Protein AF-A0A2M7TLX8-F1 (afdb_monomer_lite)

Structure (mmCIF, N/CA/C/O backbone):
data_AF-A0A2M7TLX8-F1
#
_entry.id   AF-A0A2M7TLX8-F1
#
loop_
_atom_site.group_PDB
_atom_site.id
_atom_site.type_symbol
_atom_site.label_atom_id
_atom_site.label_alt_id
_atom_site.label_comp_id
_atom_site.label_asym_id
_atom_site.label_entity_id
_atom_site.label_seq_id
_atom_site.pdbx_PDB_ins_code
_atom_site.Cartn_x
_atom_site.Cartn_y
_atom_site.Cartn_z
_atom_site.occupancy
_atom_site.B_iso_or_equiv
_atom_site.auth_seq_id
_atom_site.auth_comp_id
_atom_site.auth_asym_id
_atom_site.auth_atom_id
_atom_site.pdbx_PDB_model_num
ATOM 1 N N . MET A 1 1 ? -6.578 14.975 -10.740 1.00 54.28 1 MET A N 1
ATOM 2 C CA . MET A 1 1 ? -7.089 13.671 -11.216 1.00 54.28 1 MET A CA 1
ATOM 3 C C . MET A 1 1 ? -6.315 12.575 -10.499 1.00 54.28 1 MET A C 1
ATOM 5 O O . MET A 1 1 ? -5.107 12.720 -10.357 1.00 54.28 1 MET A O 1
ATOM 9 N N . LEU A 1 2 ? -6.991 11.566 -9.949 1.00 73.12 2 LEU A N 1
ATOM 10 C CA . LEU A 1 2 ? -6.371 10.561 -9.080 1.00 73.12 2 LEU A CA 1
ATOM 11 C C . LEU A 1 2 ? -6.085 9.302 -9.910 1.00 73.12 2 LEU A C 1
ATOM 13 O O . LEU A 1 2 ? -7.025 8.649 -10.354 1.00 73.12 2 LEU A O 1
ATOM 17 N N . ASN A 1 3 ? -4.808 8.986 -10.144 1.00 76.31 3 ASN A N 1
ATOM 18 C CA . ASN A 1 3 ? -4.424 7.772 -10.870 1.00 76.31 3 ASN A CA 1
ATOM 19 C C . ASN A 1 3 ? -4.630 6.552 -9.965 1.00 76.31 3 ASN A C 1
ATOM 21 O O . ASN A 1 3 ? -4.128 6.521 -8.839 1.00 76.31 3 ASN A O 1
ATOM 25 N N . ARG A 1 4 ? -5.396 5.572 -10.451 1.00 80.19 4 ARG A N 1
ATOM 26 C CA . ARG A 1 4 ? -5.659 4.300 -9.772 1.00 80.19 4 ARG A CA 1
ATOM 27 C C . ARG A 1 4 ? -4.921 3.194 -10.516 1.00 80.19 4 ARG A C 1
ATOM 29 O O . ARG A 1 4 ? -5.048 3.097 -11.730 1.00 80.19 4 ARG A O 1
ATOM 36 N N . THR A 1 5 ? -4.189 2.371 -9.776 1.00 81.62 5 THR A N 1
ATOM 37 C CA . THR A 1 5 ? -3.439 1.231 -10.312 1.00 81.62 5 THR A CA 1
ATOM 38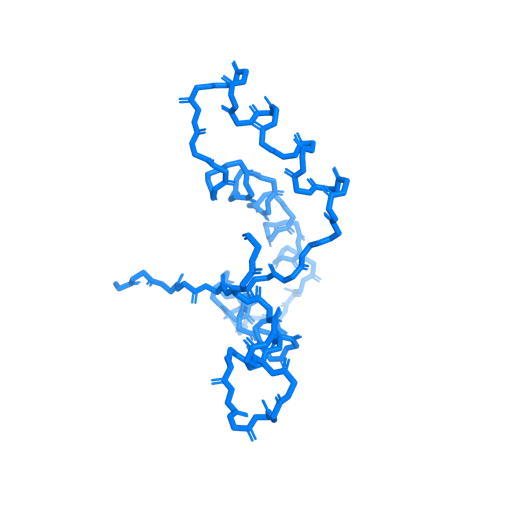 C C . THR A 1 5 ? -3.878 -0.017 -9.563 1.00 81.62 5 THR A C 1
ATOM 40 O O . THR A 1 5 ? -3.989 0.011 -8.335 1.00 81.62 5 THR A O 1
ATOM 43 N N . GLN A 1 6 ? -4.161 -1.089 -10.296 1.00 83.44 6 GLN A N 1
ATOM 44 C CA . GLN A 1 6 ? -4.443 -2.401 -9.724 1.00 83.44 6 GLN A CA 1
ATOM 45 C C . GLN A 1 6 ? -3.128 -3.166 -9.571 1.00 83.44 6 GLN A C 1
ATOM 47 O O . GLN A 1 6 ? -2.254 -3.083 -10.431 1.00 83.44 6 GLN A O 1
ATOM 52 N N . VAL A 1 7 ? -2.973 -3.870 -8.452 1.00 81.00 7 VAL A N 1
ATOM 53 C CA . VAL A 1 7 ? -1.779 -4.662 -8.148 1.00 81.00 7 VAL A CA 1
ATOM 54 C C . VAL A 1 7 ? -2.241 -6.018 -7.651 1.00 81.00 7 VAL A C 1
ATOM 56 O O . VAL A 1 7 ? -3.060 -6.094 -6.736 1.00 81.00 7 VAL A O 1
ATOM 59 N N . MET A 1 8 ? -1.710 -7.076 -8.254 1.00 86.00 8 MET A N 1
ATOM 60 C CA . MET A 1 8 ? -1.904 -8.428 -7.756 1.00 86.00 8 MET A CA 1
ATOM 61 C C . MET A 1 8 ? -0.994 -8.661 -6.558 1.00 86.00 8 MET A C 1
ATOM 63 O O . MET A 1 8 ? 0.207 -8.395 -6.612 1.00 86.00 8 MET A O 1
ATOM 67 N N . LEU A 1 9 ? -1.582 -9.149 -5.474 1.00 85.44 9 LEU A N 1
ATOM 68 C CA . LEU A 1 9 ? -0.878 -9.506 -4.255 1.00 85.44 9 LEU A CA 1
ATOM 69 C C . LEU A 1 9 ? -1.167 -10.964 -3.945 1.00 85.44 9 LEU A C 1
ATOM 71 O O . LEU A 1 9 ? -2.271 -11.445 -4.195 1.00 85.44 9 LEU A O 1
ATOM 75 N N . ASP A 1 10 ? -0.181 -11.623 -3.356 1.00 91.81 10 ASP A N 1
ATOM 76 C CA . ASP A 1 10 ? -0.397 -12.914 -2.727 1.00 91.81 10 ASP A CA 1
ATOM 77 C C . ASP A 1 10 ? -1.438 -12.795 -1.599 1.00 91.81 10 ASP A C 1
ATOM 79 O O . ASP A 1 10 ? -1.553 -11.759 -0.929 1.00 91.81 10 ASP A O 1
ATOM 83 N N . GLU A 1 11 ? -2.205 -13.857 -1.390 1.00 91.00 11 GLU A N 1
ATOM 84 C CA . GLU A 1 11 ? -3.344 -13.879 -0.476 1.00 91.00 11 GLU A CA 1
ATOM 85 C C . GLU A 1 11 ? -2.905 -13.641 0.973 1.00 91.00 11 GLU A C 1
ATOM 87 O O . GLU A 1 11 ? -3.523 -12.863 1.707 1.00 91.00 11 GLU A O 1
ATOM 92 N N . GLN A 1 12 ? -1.759 -14.203 1.364 1.00 92.62 12 GLN A N 1
ATOM 93 C CA . GLN A 1 12 ? -1.165 -13.958 2.676 1.00 92.62 12 GLN A CA 1
ATOM 94 C C . GLN A 1 12 ? -0.810 -12.473 2.871 1.00 92.62 12 GLN A C 1
ATOM 96 O O . GLN A 1 12 ? -1.079 -11.886 3.923 1.00 92.62 12 GLN A O 1
ATOM 101 N N . LEU A 1 13 ? -0.236 -11.839 1.848 1.00 88.94 13 LEU A N 1
ATOM 102 C CA . LEU A 1 13 ? 0.122 -10.418 1.858 1.00 88.94 13 LEU A CA 1
ATOM 103 C C . LEU A 1 13 ? -1.115 -9.518 1.934 1.00 88.94 13 LEU A C 1
ATOM 105 O O . LEU A 1 13 ? -1.122 -8.551 2.701 1.00 88.94 13 LEU A O 1
ATOM 109 N N . LYS A 1 14 ? -2.170 -9.858 1.190 1.00 90.81 14 LYS A N 1
ATOM 110 C CA . LYS A 1 14 ? -3.467 -9.173 1.246 1.00 90.81 14 LYS A CA 1
ATOM 111 C C . LYS A 1 14 ? -4.050 -9.216 2.661 1.00 90.81 14 LYS A C 1
ATOM 113 O O . LYS A 1 14 ? -4.404 -8.167 3.198 1.00 90.81 14 LYS A O 1
ATOM 118 N N . ASN A 1 15 ? -4.080 -10.392 3.286 1.00 93.19 15 ASN A N 1
ATOM 119 C CA . ASN A 1 15 ? -4.620 -10.569 4.637 1.00 93.19 15 ASN A CA 1
ATOM 120 C C . ASN A 1 15 ? -3.830 -9.767 5.679 1.00 93.19 15 ASN A C 1
ATOM 122 O O . ASN A 1 15 ? -4.414 -9.066 6.506 1.00 93.19 15 ASN A O 1
ATOM 126 N N . ASN A 1 16 ? -2.499 -9.783 5.592 1.00 93.31 16 ASN A N 1
ATOM 127 C CA . ASN A 1 16 ? -1.644 -8.998 6.482 1.00 93.31 16 ASN A CA 1
ATOM 128 C C . ASN A 1 16 ? -1.891 -7.488 6.343 1.00 93.31 16 ASN A C 1
ATOM 130 O O . ASN A 1 16 ? -2.010 -6.781 7.346 1.00 93.31 16 ASN A O 1
ATOM 134 N N . LEU A 1 17 ? -2.010 -6.980 5.112 1.00 91.88 17 LEU A N 1
ATOM 135 C CA . LEU A 1 17 ? -2.313 -5.567 4.863 1.00 91.88 17 LEU A CA 1
ATOM 136 C C . LEU A 1 17 ? -3.698 -5.174 5.382 1.00 91.88 17 LEU A C 1
ATOM 138 O O . LEU A 1 17 ? -3.861 -4.077 5.919 1.00 91.88 17 LEU A O 1
ATOM 142 N N . GLN A 1 18 ? -4.677 -6.067 5.260 1.00 92.88 18 GLN A N 1
ATOM 143 C CA . GLN A 1 18 ? -6.022 -5.847 5.775 1.00 92.88 18 GLN A CA 1
ATOM 144 C C . GLN A 1 18 ? -6.042 -5.782 7.306 1.00 92.88 18 GLN A C 1
ATOM 146 O O . GLN A 1 18 ? -6.677 -4.889 7.863 1.00 92.88 18 GLN A O 1
ATOM 151 N N . LEU A 1 19 ? -5.301 -6.652 7.998 1.00 94.12 19 LEU A N 1
ATOM 152 C CA . LEU A 1 19 ? -5.167 -6.589 9.457 1.00 94.12 19 LEU A CA 1
ATOM 153 C C . LEU A 1 19 ? -4.546 -5.263 9.910 1.00 94.12 19 LEU A C 1
ATOM 155 O O . LEU A 1 19 ? -5.062 -4.619 10.821 1.00 94.12 19 LEU A O 1
ATOM 159 N N . ILE A 1 20 ? -3.486 -4.810 9.237 1.00 92.56 20 ILE A N 1
ATOM 160 C CA . ILE A 1 20 ? -2.850 -3.517 9.530 1.00 92.56 20 ILE A CA 1
ATOM 161 C C . ILE A 1 20 ? -3.837 -2.362 9.312 1.00 92.56 20 ILE A C 1
ATOM 163 O O . ILE A 1 20 ? -3.891 -1.437 10.124 1.00 92.56 20 ILE A O 1
ATOM 167 N N . ALA A 1 21 ? -4.624 -2.419 8.237 1.00 93.69 21 ALA A N 1
ATOM 168 C CA . ALA A 1 21 ? -5.647 -1.425 7.929 1.00 93.69 21 ALA A CA 1
ATOM 169 C C . ALA A 1 21 ? -6.719 -1.354 9.031 1.00 93.69 21 ALA A C 1
ATOM 171 O O . ALA A 1 21 ? -7.039 -0.261 9.501 1.00 93.69 21 ALA A O 1
ATOM 172 N N . ILE A 1 22 ? -7.201 -2.511 9.501 1.00 94.69 22 ILE A N 1
ATOM 173 C CA . ILE A 1 22 ? -8.178 -2.621 10.595 1.00 94.69 22 ILE A CA 1
ATOM 174 C C . ILE A 1 22 ? -7.611 -2.038 11.891 1.00 94.69 22 ILE A C 1
ATOM 176 O O . ILE A 1 22 ? -8.251 -1.189 12.505 1.00 94.69 22 ILE A O 1
ATOM 180 N N . VAL A 1 23 ? -6.398 -2.440 12.286 1.00 95.88 23 VAL A N 1
ATOM 181 C CA . VAL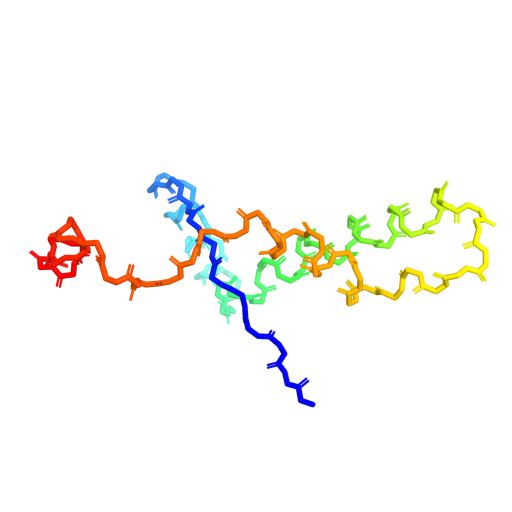 A 1 23 ? -5.756 -1.978 13.531 1.00 95.88 23 VAL A CA 1
ATOM 182 C C . VAL A 1 23 ? -5.555 -0.462 13.531 1.00 95.88 23 VAL A C 1
ATOM 184 O O . VAL A 1 23 ? -5.733 0.188 14.558 1.00 95.88 23 VAL A O 1
ATOM 187 N N . LYS A 1 24 ? -5.202 0.115 12.380 1.00 92.50 24 LYS A N 1
ATOM 188 C CA . LYS A 1 24 ? -5.008 1.561 12.228 1.00 92.50 24 LYS A CA 1
ATOM 189 C C . LYS A 1 24 ? -6.308 2.341 11.990 1.00 92.50 24 LYS A C 1
ATOM 191 O O . LYS A 1 24 ? -6.268 3.568 12.013 1.00 92.50 24 LYS A O 1
ATOM 196 N N . GLY A 1 25 ? -7.431 1.672 11.723 1.00 94.50 25 GLY A N 1
ATOM 197 C CA . GLY A 1 25 ? -8.694 2.324 11.364 1.00 94.50 25 GLY A CA 1
ATOM 198 C C . GLY A 1 25 ? -8.642 3.097 10.038 1.00 94.50 25 GLY A C 1
ATOM 199 O O . GLY A 1 25 ? -9.354 4.085 9.877 1.00 94.50 25 GLY A O 1
ATOM 200 N N . ILE A 1 26 ? -7.790 2.683 9.094 1.00 93.19 26 ILE A N 1
ATOM 201 C CA . ILE A 1 26 ? -7.613 3.348 7.790 1.00 93.19 26 ILE A CA 1
ATOM 202 C C . ILE A 1 26 ? -7.852 2.380 6.630 1.00 93.19 26 ILE A C 1
ATOM 204 O O . ILE A 1 26 ? -7.881 1.166 6.801 1.00 93.19 26 ILE A O 1
ATOM 208 N N . SER A 1 27 ? -7.999 2.911 5.413 1.00 91.81 27 SER A N 1
ATOM 209 C CA . SER A 1 27 ? -8.155 2.074 4.217 1.00 91.81 27 SER A CA 1
ATOM 210 C C . SER A 1 27 ? -6.846 1.384 3.812 1.00 91.81 27 SER A C 1
ATOM 212 O O . SER A 1 27 ? -5.754 1.935 3.961 1.00 91.81 27 SER A O 1
ATOM 214 N N . MET A 1 28 ? -6.950 0.204 3.198 1.00 89.12 28 MET A N 1
ATOM 215 C CA . MET A 1 28 ? -5.791 -0.553 2.705 1.00 89.12 28 MET A CA 1
ATOM 216 C C . MET A 1 28 ? -4.970 0.236 1.666 1.00 89.12 28 MET A C 1
ATOM 218 O O . MET A 1 28 ? -3.742 0.209 1.682 1.00 89.12 28 MET A O 1
ATOM 222 N N . SER A 1 29 ? -5.626 1.024 0.805 1.00 88.62 29 SER A N 1
ATOM 223 C CA . SER A 1 29 ? -4.942 1.918 -0.142 1.00 88.62 29 SER A CA 1
ATOM 224 C C . SER A 1 29 ? -4.131 3.013 0.554 1.00 88.62 29 SER A C 1
ATOM 226 O O . SER A 1 29 ? -3.115 3.458 0.021 1.00 88.62 29 SER A O 1
ATOM 228 N N . GLN A 1 30 ? -4.565 3.457 1.734 1.00 88.12 30 GLN A N 1
ATOM 229 C CA . GLN A 1 30 ? -3.839 4.437 2.534 1.00 88.12 30 GLN A CA 1
ATOM 230 C C . GLN A 1 30 ? -2.633 3.806 3.229 1.00 88.12 30 GLN A C 1
ATOM 232 O O . GLN A 1 30 ? -1.557 4.395 3.183 1.00 88.12 30 GLN A O 1
ATOM 237 N N . VAL A 1 31 ? -2.764 2.572 3.731 1.00 91.00 31 VAL A N 1
ATOM 238 C CA . VAL A 1 31 ? -1.626 1.778 4.235 1.00 91.00 31 VAL A CA 1
ATOM 239 C C . VAL A 1 31 ? -0.544 1.644 3.161 1.00 91.00 31 VAL A C 1
ATOM 241 O O . VAL A 1 31 ? 0.620 1.953 3.404 1.00 91.00 31 VAL A O 1
ATOM 244 N N . ILE A 1 32 ? -0.924 1.238 1.946 1.00 90.19 32 ILE A N 1
ATOM 245 C CA . ILE A 1 32 ? 0.021 1.083 0.831 1.00 90.19 32 ILE A CA 1
ATOM 246 C C . ILE A 1 32 ? 0.676 2.425 0.479 1.00 90.19 32 ILE A C 1
ATOM 248 O O . ILE A 1 32 ? 1.878 2.483 0.229 1.00 90.19 32 ILE A O 1
ATOM 252 N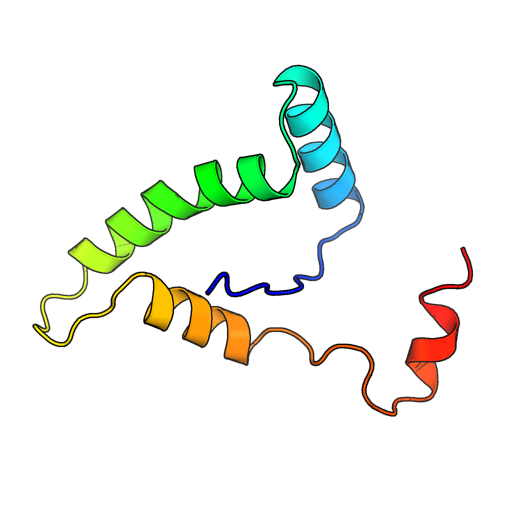 N . ARG A 1 33 ? -0.087 3.523 0.491 1.00 88.31 33 ARG A N 1
ATOM 253 C CA . ARG A 1 33 ? 0.446 4.862 0.212 1.00 88.31 33 ARG A CA 1
ATOM 254 C C . ARG A 1 33 ? 1.468 5.294 1.264 1.00 88.31 33 ARG A C 1
ATOM 256 O O . ARG A 1 33 ? 2.525 5.793 0.884 1.00 88.31 33 ARG A O 1
ATOM 263 N N . GLU A 1 34 ? 1.192 5.072 2.547 1.00 90.12 34 GLU A N 1
ATOM 264 C CA . GLU A 1 34 ? 2.135 5.347 3.641 1.00 90.12 34 GLU A CA 1
ATOM 265 C C . GLU A 1 34 ? 3.432 4.546 3.491 1.00 90.12 34 GLU A C 1
ATOM 267 O O . GLU A 1 34 ? 4.510 5.091 3.704 1.00 90.12 34 GLU A O 1
ATOM 272 N N . LEU A 1 35 ? 3.343 3.280 3.072 1.00 87.81 35 LEU A N 1
ATOM 273 C CA . LEU A 1 35 ? 4.513 2.421 2.863 1.00 87.81 35 LEU A CA 1
ATOM 274 C C . LEU A 1 35 ? 5.345 2.837 1.640 1.00 87.81 35 LEU A C 1
ATOM 276 O O . LEU A 1 35 ? 6.574 2.825 1.694 1.00 87.81 35 LEU A O 1
ATOM 280 N N . LEU A 1 36 ? 4.695 3.217 0.537 1.00 86.88 36 LEU A N 1
ATOM 281 C CA . LEU A 1 36 ? 5.377 3.545 -0.720 1.00 86.88 36 LEU A CA 1
ATOM 282 C C . LEU A 1 36 ? 5.943 4.968 -0.762 1.00 86.88 36 LEU A C 1
ATOM 284 O O . LEU A 1 36 ? 6.940 5.194 -1.446 1.00 86.88 36 LEU A O 1
ATOM 288 N N . THR A 1 37 ? 5.350 5.921 -0.038 1.00 87.44 37 THR A N 1
ATOM 289 C CA . THR A 1 37 ? 5.802 7.326 -0.013 1.00 87.44 37 THR A CA 1
ATOM 290 C C . THR A 1 37 ? 7.289 7.477 0.350 1.00 87.44 37 THR A C 1
ATOM 292 O O . THR A 1 37 ? 8.030 8.035 -0.461 1.00 87.44 37 THR A O 1
ATOM 295 N N . PRO A 1 38 ? 7.791 6.933 1.478 1.00 87.06 38 PRO A N 1
ATOM 296 C CA . PRO A 1 38 ? 9.201 7.084 1.842 1.00 87.06 38 PRO A CA 1
ATOM 297 C C . PRO A 1 38 ? 10.147 6.357 0.873 1.00 87.06 38 PRO A C 1
ATOM 299 O O . PRO A 1 38 ? 11.278 6.797 0.663 1.00 87.06 38 PRO A O 1
ATOM 302 N N . ILE A 1 39 ? 9.698 5.262 0.249 1.00 85.69 39 ILE A N 1
ATOM 303 C CA . ILE A 1 39 ? 10.475 4.535 -0.766 1.00 85.69 39 ILE A CA 1
ATOM 304 C C . ILE A 1 39 ? 10.617 5.394 -2.026 1.00 85.69 39 ILE A C 1
ATOM 306 O O . ILE A 1 39 ? 11.727 5.570 -2.525 1.00 85.69 39 ILE A O 1
ATOM 310 N N . ALA A 1 40 ? 9.520 5.987 -2.500 1.00 79.19 40 ALA A N 1
ATOM 311 C CA . ALA A 1 40 ? 9.530 6.890 -3.647 1.00 79.19 40 ALA A CA 1
ATOM 312 C C . ALA A 1 40 ? 10.405 8.133 -3.387 1.00 79.19 40 ALA A C 1
ATOM 314 O O . ALA A 1 40 ? 11.179 8.552 -4.251 1.00 79.19 40 ALA A O 1
ATOM 315 N N . GLU A 1 41 ? 10.354 8.694 -2.178 1.00 82.12 41 GLU A N 1
ATOM 316 C CA . GLU A 1 41 ? 11.220 9.807 -1.773 1.00 82.12 41 GLU A CA 1
ATOM 317 C C . GLU A 1 41 ? 12.702 9.414 -1.732 1.00 82.12 41 GLU A C 1
ATOM 319 O O . GLU A 1 41 ? 13.566 10.188 -2.144 1.00 82.12 41 GLU A O 1
ATOM 324 N N . LYS A 1 42 ? 13.023 8.203 -1.272 1.00 81.12 42 LYS A N 1
ATOM 325 C CA . LYS A 1 42 ? 14.401 7.701 -1.246 1.00 81.12 42 LYS A CA 1
ATOM 326 C C . LYS A 1 42 ? 14.948 7.454 -2.651 1.00 81.12 42 LYS A C 1
ATOM 328 O O . LYS A 1 42 ? 16.094 7.806 -2.920 1.00 81.12 42 LYS A O 1
ATOM 333 N N . GLU A 1 43 ? 14.150 6.866 -3.536 1.00 75.38 43 GLU A N 1
ATOM 334 C CA . GLU A 1 43 ? 14.554 6.592 -4.918 1.00 75.38 43 GLU A CA 1
ATOM 335 C C . GLU A 1 43 ? 14.687 7.881 -5.740 1.00 75.38 43 GLU A C 1
ATOM 337 O O . GLU A 1 43 ? 15.664 8.037 -6.470 1.00 75.38 43 GLU A O 1
ATOM 342 N N . SER A 1 44 ? 13.803 8.865 -5.542 1.00 70.00 44 SER A N 1
ATOM 343 C CA . SER A 1 44 ? 13.921 10.166 -6.221 1.00 70.00 44 SER A CA 1
ATOM 344 C C . SER A 1 44 ? 15.206 10.925 -5.859 1.00 70.00 44 SER A C 1
ATOM 346 O O . SER A 1 44 ? 15.771 11.602 -6.717 1.00 70.00 44 SER A O 1
ATOM 348 N N . LYS A 1 45 ? 15.726 10.762 -4.632 1.00 68.75 45 LYS A N 1
ATOM 349 C CA . LYS A 1 45 ? 17.006 11.349 -4.187 1.00 68.75 45 LYS A CA 1
ATOM 350 C C . LYS A 1 45 ? 18.248 10.680 -4.790 1.00 68.75 45 LYS A C 1
ATOM 352 O O . LYS A 1 45 ? 19.307 11.301 -4.802 1.00 68.75 45 LYS A O 1
ATOM 357 N N . LYS A 1 46 ? 18.156 9.433 -5.264 1.00 61.81 46 LYS A N 1
ATOM 358 C CA . LYS A 1 46 ? 19.299 8.688 -5.830 1.00 61.81 46 LYS A CA 1
ATOM 359 C C . LYS A 1 46 ? 19.551 8.976 -7.309 1.00 61.81 46 LYS A C 1
ATOM 361 O O . LYS A 1 46 ? 20.637 8.686 -7.797 1.00 61.81 46 LYS A O 1
ATOM 366 N N . THR A 1 47 ? 18.580 9.531 -8.026 1.00 53.53 47 THR A N 1
ATOM 367 C CA . THR A 1 47 ? 18.731 9.927 -9.433 1.00 53.53 47 THR A CA 1
ATOM 368 C C . THR A 1 47 ? 19.156 11.397 -9.534 1.00 53.53 47 THR A C 1
ATOM 370 O O . THR A 1 47 ? 18.317 12.270 -9.328 1.00 53.53 47 THR A O 1
ATOM 373 N N . PRO A 1 48 ? 20.421 11.712 -9.885 1.00 47.72 48 PRO A N 1
ATOM 374 C CA . PRO A 1 48 ? 20.910 13.091 -9.965 1.00 47.72 48 PRO A CA 1
ATOM 375 C C . PRO A 1 48 ? 20.491 13.817 -11.257 1.00 47.72 48 PRO A C 1
ATOM 377 O O . PRO A 1 48 ? 20.836 14.983 -11.442 1.00 47.72 48 PRO A O 1
ATOM 380 N N . ASN A 1 49 ? 19.749 13.169 -12.163 1.00 48.44 49 ASN A N 1
ATOM 381 C CA . ASN A 1 49 ? 19.314 13.805 -13.402 1.00 48.44 49 ASN A CA 1
ATOM 382 C C . ASN A 1 49 ? 18.035 14.620 -13.192 1.00 48.44 49 ASN A C 1
ATOM 384 O O . ASN A 1 49 ? 16.977 14.087 -12.855 1.00 48.44 49 ASN A O 1
ATOM 388 N N . LYS A 1 50 ? 18.177 15.929 -13.436 1.00 43.84 50 LYS A N 1
ATOM 389 C CA . LYS A 1 50 ? 17.164 16.993 -13.479 1.00 43.84 50 LYS A CA 1
ATOM 390 C C . LYS A 1 50 ? 16.113 16.780 -14.579 1.00 43.84 50 LYS A C 1
ATOM 392 O O . LYS A 1 50 ? 15.851 17.675 -15.368 1.00 43.84 50 LYS A O 1
ATOM 397 N N . ASP A 1 51 ? 15.476 15.619 -14.599 1.00 46.84 51 ASP A N 1
ATOM 398 C CA . ASP A 1 51 ? 14.330 15.346 -15.459 1.00 46.84 51 ASP A CA 1
ATOM 399 C C . ASP A 1 51 ? 13.199 14.739 -14.643 1.00 46.84 51 ASP A C 1
ATOM 401 O O . ASP A 1 51 ? 12.738 13.628 -14.899 1.00 46.84 51 ASP A O 1
ATOM 405 N N . THR A 1 52 ? 12.785 15.492 -13.613 1.00 47.41 52 THR A N 1
ATOM 406 C CA . THR A 1 52 ? 11.500 15.352 -12.907 1.00 47.41 52 THR A CA 1
ATOM 407 C C . THR A 1 52 ? 10.942 13.930 -12.979 1.00 47.41 52 THR A C 1
ATOM 409 O O . THR A 1 52 ? 9.943 13.643 -13.644 1.00 47.41 52 THR A O 1
ATOM 412 N N . LEU A 1 53 ? 11.614 12.998 -12.298 1.00 52.94 53 LEU A N 1
ATOM 413 C CA . LEU A 1 53 ? 10.992 11.758 -11.846 1.00 52.94 53 LEU A CA 1
ATOM 414 C C . LEU A 1 53 ? 10.064 12.140 -10.692 1.00 52.94 53 LEU A C 1
ATOM 416 O O . LEU A 1 53 ? 10.259 11.781 -9.536 1.00 52.94 53 LEU A O 1
ATOM 420 N N . THR A 1 54 ? 9.057 12.952 -11.018 1.00 59.38 54 THR A N 1
ATOM 421 C CA . THR A 1 54 ? 7.894 13.190 -10.179 1.00 59.38 54 THR A CA 1
ATOM 422 C C . THR A 1 54 ? 7.358 11.816 -9.807 1.00 59.38 54 THR A C 1
ATOM 424 O O . THR A 1 54 ? 7.362 10.929 -10.662 1.00 59.38 54 THR A O 1
ATOM 427 N N . ALA A 1 55 ? 6.877 11.624 -8.576 1.00 55.75 55 ALA A N 1
ATOM 428 C CA . ALA A 1 55 ? 6.339 10.342 -8.101 1.00 55.75 55 ALA A CA 1
ATOM 429 C C . ALA A 1 55 ? 5.449 9.630 -9.147 1.00 55.75 55 ALA A C 1
ATOM 431 O O . ALA A 1 55 ? 5.493 8.413 -9.284 1.00 55.75 55 ALA A O 1
ATOM 432 N N . ARG A 1 56 ? 4.736 10.406 -9.975 1.00 57.00 56 ARG A N 1
ATOM 433 C CA . ARG A 1 56 ? 4.043 9.974 -11.195 1.00 57.00 56 ARG A CA 1
ATOM 434 C C . ARG A 1 56 ? 4.863 9.066 -12.128 1.00 57.00 56 ARG A C 1
ATOM 436 O O . ARG A 1 56 ? 4.409 7.967 -12.387 1.00 57.00 56 ARG A O 1
ATOM 443 N N . LYS A 1 57 ? 6.057 9.460 -12.589 1.00 60.53 57 LYS A N 1
ATOM 444 C CA . LYS A 1 57 ? 6.881 8.643 -13.506 1.00 60.53 57 LYS A CA 1
ATOM 445 C C . LYS A 1 57 ? 7.355 7.334 -12.859 1.00 60.53 57 LYS A C 1
ATOM 447 O O . LYS A 1 57 ? 7.529 6.335 -13.550 1.00 60.53 57 LYS A O 1
ATOM 452 N N . PHE A 1 58 ? 7.555 7.327 -11.539 1.00 64.62 58 PHE A N 1
ATOM 453 C CA . PHE A 1 58 ? 7.867 6.108 -10.789 1.00 64.62 58 PHE A CA 1
ATOM 454 C C . PHE A 1 58 ? 6.662 5.158 -10.753 1.00 64.62 58 PHE A C 1
ATOM 456 O O . PHE A 1 58 ? 6.798 3.983 -11.088 1.00 64.62 58 PHE A O 1
ATOM 463 N N . PHE A 1 59 ? 5.472 5.678 -10.438 1.00 63.78 59 PHE A N 1
ATOM 464 C CA . PHE A 1 59 ? 4.234 4.899 -10.502 1.00 63.78 59 PHE A CA 1
ATOM 465 C C . PHE A 1 59 ? 3.893 4.449 -11.926 1.00 63.78 59 PHE A C 1
ATOM 467 O O . PHE A 1 59 ? 3.435 3.326 -12.090 1.00 63.78 59 PHE A O 1
ATOM 474 N N . ASP A 1 60 ? 4.176 5.259 -12.949 1.00 64.94 60 ASP A N 1
ATOM 475 C CA . ASP A 1 60 ? 3.973 4.889 -14.352 1.00 64.94 60 ASP A CA 1
ATOM 476 C C . ASP A 1 60 ? 4.892 3.716 -14.742 1.00 64.94 60 ASP A C 1
ATOM 478 O O . ASP A 1 60 ? 4.430 2.766 -15.360 1.00 64.94 60 ASP A O 1
ATOM 482 N N . ARG A 1 61 ? 6.161 3.705 -14.302 1.00 65.12 61 ARG A N 1
ATOM 483 C CA . ARG A 1 61 ? 7.106 2.591 -14.539 1.00 65.12 61 ARG A CA 1
ATOM 484 C C . ARG A 1 61 ? 6.724 1.296 -13.811 1.00 65.12 61 ARG A C 1
ATOM 486 O O . ARG A 1 61 ? 6.998 0.203 -14.304 1.00 65.12 61 ARG A O 1
ATOM 493 N N . ILE A 1 62 ? 6.112 1.400 -12.633 1.00 63.28 62 ILE A N 1
ATOM 494 C CA . ILE A 1 62 ? 5.525 0.237 -11.949 1.00 63.28 62 ILE A CA 1
ATOM 495 C C . ILE A 1 62 ? 4.260 -0.212 -12.694 1.00 63.28 62 ILE A C 1
ATOM 497 O O . ILE A 1 62 ? 4.065 -1.403 -12.915 1.00 63.28 62 ILE A O 1
ATOM 501 N N . GLY A 1 63 ? 3.445 0.739 -13.153 1.00 59.69 63 GLY A N 1
ATOM 502 C CA . GLY A 1 63 ? 2.231 0.509 -13.931 1.00 59.69 63 GLY A CA 1
ATOM 503 C C . GLY A 1 63 ? 2.471 -0.158 -15.285 1.00 59.69 63 GLY A C 1
ATOM 504 O O . GLY A 1 63 ? 1.631 -0.939 -15.710 1.00 59.69 63 GLY A O 1
ATOM 505 N N . THR A 1 64 ? 3.620 0.050 -15.940 1.00 59.84 64 THR A N 1
ATOM 506 C CA . THR A 1 64 ? 3.956 -0.687 -17.178 1.00 59.84 64 THR A CA 1
ATOM 507 C C . THR A 1 64 ? 4.176 -2.184 -16.951 1.00 59.84 64 THR A C 1
ATOM 509 O O . THR A 1 64 ? 4.175 -2.941 -17.913 1.00 59.84 64 THR A O 1
ATOM 512 N N . HIS A 1 65 ? 4.384 -2.608 -15.702 1.00 51.56 65 HIS A N 1
ATOM 513 C CA . HIS A 1 65 ? 4.447 -4.017 -15.299 1.00 51.56 65 HIS A CA 1
ATOM 514 C C . HIS A 1 65 ? 3.177 -4.457 -14.557 1.00 51.56 65 HIS A C 1
ATOM 516 O O . HIS A 1 65 ? 3.099 -5.595 -14.098 1.00 51.56 65 HIS A O 1
ATOM 522 N N . ALA A 1 66 ? 2.191 -3.566 -14.407 1.00 52.75 66 ALA A N 1
ATOM 523 C CA . ALA A 1 66 ? 0.889 -3.948 -13.898 1.00 52.75 66 ALA A CA 1
ATOM 524 C C . ALA A 1 66 ? 0.182 -4.752 -14.989 1.00 52.75 66 ALA A C 1
ATOM 526 O O . ALA A 1 66 ? 0.084 -4.320 -16.138 1.00 52.75 66 ALA A O 1
ATOM 527 N N . VAL A 1 67 ? -0.272 -5.944 -14.615 1.00 51.38 67 VAL A N 1
ATOM 528 C CA . VAL A 1 67 ? -1.064 -6.809 -15.485 1.00 51.38 67 VAL A CA 1
ATOM 529 C C . VAL A 1 67 ? -2.274 -6.004 -15.954 1.00 51.38 67 VAL A C 1
ATOM 531 O O . VAL A 1 67 ? -2.931 -5.344 -15.143 1.00 51.38 67 VAL A O 1
ATOM 534 N N . SER A 1 68 ? -2.525 -5.993 -17.263 1.00 51.31 68 SER A N 1
ATOM 535 C CA . SER A 1 68 ? -3.730 -5.389 -17.821 1.00 51.31 68 SER A CA 1
ATOM 536 C C . SER A 1 68 ? -4.934 -5.995 -17.097 1.00 51.31 68 SER A C 1
ATOM 538 O O . SER A 1 68 ? -5.050 -7.216 -17.034 1.00 51.31 68 SER A O 1
ATOM 540 N N . GLY A 1 69 ? -5.790 -5.155 -16.504 1.00 51.84 69 GLY A N 1
ATOM 541 C CA . GLY A 1 69 ? -7.092 -5.609 -16.006 1.00 51.84 69 GLY A CA 1
ATOM 542 C C . GLY A 1 69 ? -7.863 -6.322 -17.125 1.00 51.84 69 GLY A C 1
ATOM 543 O O . GLY A 1 69 ? -7.515 -6.128 -18.292 1.00 51.84 69 GLY A O 1
ATOM 544 N N . PRO A 1 70 ? -8.876 -7.130 -16.779 1.00 47.97 70 PRO A N 1
ATOM 545 C CA . PRO A 1 70 ? -9.317 -8.274 -17.566 1.00 47.97 70 PRO A CA 1
ATOM 546 C C . PRO A 1 70 ? -9.658 -7.858 -18.992 1.00 47.97 70 PRO A C 1
ATOM 548 O O . PRO A 1 70 ? -10.694 -7.248 -19.261 1.00 47.97 70 PRO A O 1
ATOM 551 N N . GLY A 1 71 ? -8.706 -8.113 -19.879 1.00 46.91 71 GLY A N 1
ATOM 552 C CA . GLY A 1 71 ? -8.737 -7.767 -21.284 1.00 46.91 71 GLY A CA 1
ATOM 553 C C . GLY A 1 71 ? -8.712 -9.068 -22.054 1.00 46.91 71 GLY A C 1
ATOM 554 O O . GLY A 1 71 ? -7.645 -9.636 -22.264 1.00 46.91 71 GLY A O 1
ATOM 555 N N . ASP A 1 72 ? -9.904 -9.537 -22.414 1.00 49.94 72 ASP A N 1
ATOM 556 C CA . ASP A 1 72 ? -10.172 -10.560 -23.429 1.00 49.94 72 ASP A CA 1
ATOM 557 C C . ASP A 1 72 ? -9.417 -11.897 -23.312 1.00 49.94 72 ASP A C 1
ATOM 559 O O . ASP A 1 72 ? -9.209 -12.578 -24.316 1.00 49.94 72 ASP A O 1
ATOM 563 N N . ASN A 1 73 ? -9.036 -12.326 -22.105 1.00 48.66 73 ASN A N 1
ATOM 564 C CA . ASN A 1 73 ? -8.516 -13.675 -21.890 1.00 48.66 73 ASN A CA 1
ATOM 565 C C . ASN A 1 73 ? -9.601 -14.564 -21.260 1.00 48.66 73 ASN A C 1
ATOM 567 O O . ASN A 1 73 ? -10.161 -14.222 -20.219 1.00 48.66 73 ASN A O 1
ATOM 571 N N . ASP A 1 74 ? -9.892 -15.723 -21.860 1.00 50.38 74 ASP A N 1
ATOM 572 C CA . ASP A 1 74 ? -10.955 -16.646 -21.412 1.00 50.38 74 ASP A CA 1
ATOM 573 C C . ASP A 1 74 ? -10.782 -17.131 -19.956 1.00 50.38 74 ASP A C 1
ATOM 575 O O . ASP A 1 74 ? -11.734 -17.604 -19.331 1.00 50.38 74 ASP A O 1
ATOM 579 N N . TYR A 1 75 ? -9.582 -16.970 -19.393 1.00 50.78 75 TYR A N 1
ATOM 580 C CA . TYR A 1 75 ? -9.249 -17.298 -18.008 1.00 50.78 75 TYR A CA 1
ATOM 581 C C . TYR A 1 75 ? -9.721 -16.256 -16.977 1.00 50.78 75 TYR A C 1
ATOM 583 O O . TYR A 1 75 ? -9.858 -16.602 -15.804 1.00 50.78 75 TYR A O 1
ATOM 591 N N . ASP A 1 76 ? -10.044 -15.022 -17.384 1.00 50.19 76 ASP A N 1
ATOM 592 C CA . ASP A 1 76 ? -10.503 -13.964 -16.465 1.00 50.19 76 ASP A CA 1
ATOM 593 C C . ASP A 1 76 ? -11.955 -14.148 -15.995 1.00 50.19 76 ASP A C 1
ATOM 595 O O . ASP A 1 76 ? -12.365 -13.557 -14.994 1.00 50.19 76 ASP A O 1
ATOM 599 N N . LYS A 1 77 ? -12.737 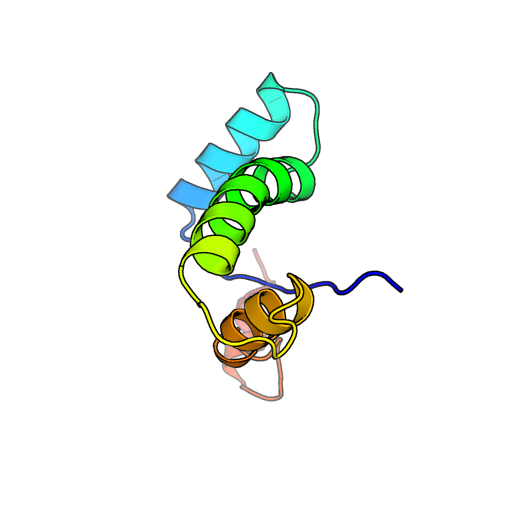-15.014 -16.656 1.00 50.09 77 LYS A N 1
ATOM 600 C CA . LYS A 1 77 ? -14.102 -15.363 -16.219 1.00 50.09 77 LYS A CA 1
ATOM 601 C C . LYS A 1 77 ? -14.140 -16.061 -14.859 1.00 50.09 77 LYS A C 1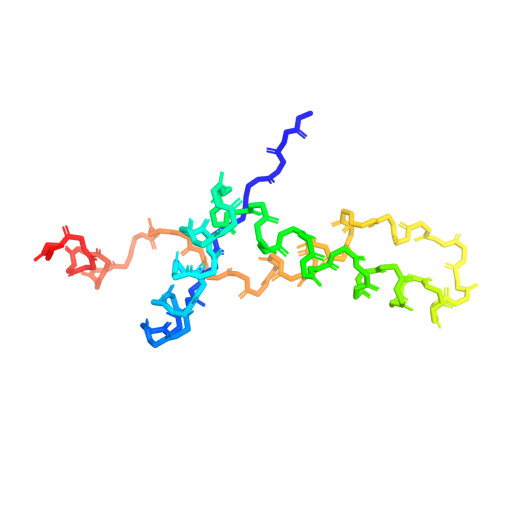
ATOM 603 O O . LYS A 1 77 ? -15.148 -15.966 -14.170 1.00 50.09 77 LYS A O 1
ATOM 608 N N . TYR A 1 78 ? -13.064 -16.741 -14.470 1.00 52.28 78 TYR A N 1
ATOM 609 C CA . TYR A 1 78 ? -13.028 -17.560 -13.254 1.00 52.28 78 TYR A CA 1
ATOM 610 C C . TYR A 1 78 ? -12.460 -16.826 -12.033 1.00 52.28 78 TYR A C 1
ATOM 612 O O . TYR A 1 78 ? -12.523 -17.350 -10.926 1.00 52.28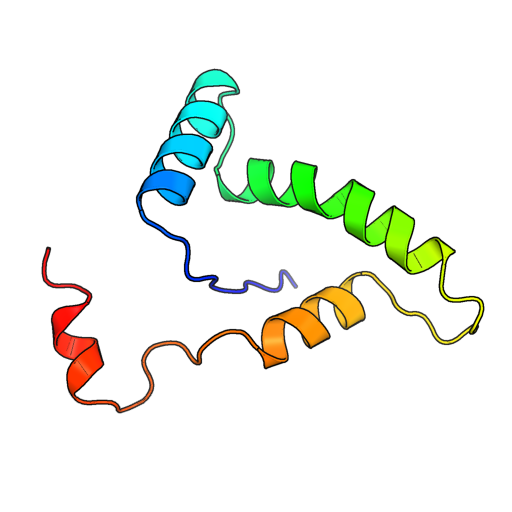 78 TYR A O 1
ATOM 620 N N . ALA A 1 79 ? -11.913 -15.617 -12.202 1.00 52.53 79 ALA A N 1
ATOM 621 C CA . ALA A 1 79 ? -11.299 -14.865 -11.104 1.00 52.53 79 ALA A CA 1
ATOM 622 C C . ALA A 1 79 ? -12.317 -14.140 -10.200 1.00 52.53 79 ALA A C 1
ATOM 624 O O . ALA A 1 79 ? -11.944 -13.655 -9.133 1.00 52.53 79 ALA A O 1
ATOM 625 N N . TYR A 1 80 ? -13.586 -14.057 -10.617 1.00 47.47 80 TYR A N 1
ATOM 626 C CA . TYR A 1 80 ? -14.642 -13.307 -9.925 1.00 47.47 80 TYR A CA 1
ATOM 627 C C . TYR A 1 80 ? -15.831 -14.166 -9.462 1.00 47.47 80 TYR A C 1
ATOM 629 O O . TYR A 1 80 ? -16.858 -13.600 -9.098 1.00 47.47 80 TYR A O 1
ATOM 637 N N . ASP A 1 81 ? -15.699 -15.497 -9.446 1.00 41.22 81 ASP A N 1
ATOM 638 C CA . ASP A 1 81 ? -16.757 -16.415 -8.981 1.00 41.22 81 ASP A CA 1
ATOM 639 C C . ASP A 1 81 ? -16.380 -17.144 -7.673 1.00 41.22 81 ASP A C 1
ATOM 641 O O . ASP A 1 81 ? -16.523 -18.361 -7.550 1.00 41.22 81 ASP A O 1
ATOM 645 N N . LEU A 1 82 ? -15.852 -16.385 -6.700 1.00 38.88 82 LEU A N 1
ATOM 646 C CA . LEU A 1 82 ? -15.635 -16.797 -5.303 1.00 38.88 82 LEU A CA 1
ATOM 647 C C . LEU A 1 82 ? -16.009 -15.671 -4.330 1.00 38.88 82 LEU A C 1
ATOM 649 O O . LEU A 1 82 ? -15.461 -14.552 -4.479 1.00 38.88 82 LEU A O 1
#

Foldseek 3Di:
DDDDADDDDDPVVVVVLVVVCVVVVHDSVVSVCVVCVVVLVVVVVVDPDPPPPPVVVVVVVVRVVRDPPDDPDPVNVPPPPD

Radius of gyration: 15.9 Å; chains: 1; bounding box: 38×35×37 Å

Organism: NCBI:txid1975072

InterPro domains:
  IPR010985 Ribbon-helix-helix [SSF47598] (4-39)

pLDDT: mean 71.35, std 18.24, range [38.88, 95.88]

Secondary structure (DSSP, 8-state):
----------HHHHHHHHHHHHHHTS-HHHHHHHHHHHHHHHHHHH---SS---HHHHHHHHHTTSPPSS-S-GGGGGTT--

Sequence (82 aa):
MLNRTQVMLDEQLKNNLQLIAIVKGISMSQVIRELLTPIAEKESKKTPNKDTLTARKFFDRIGTHAVSGPGDNDYDKYAYDL